Protein AF-A0A2L2X6B3-F1 (afdb_monomer_lite)

Sequence (121 aa):
VGLGVAKAAEVIVAIQKAIADGRKNLITVPIFKTTIPHKILGNSGAGSVILVPASEGTGVIAGGVVRMVLELAGIENILSKSLGSKSPLNAANATLDALKNLRTFKEAADARGITVAKMLG

Foldseek 3Di:
DFWFFADDPDPVVRVVRRVVRRVVGDDQFDDDPQWAPAWFWFFFDFKIKTKGTFDPPQFDADDDLLSVLCVVNRHGGIHMDMDTDPDSVGSNRRSVRRRRPGDDLVRVCVVVVHDSVVSVD

pLDDT: mean 92.84, std 4.67, range [63.66, 97.69]

Structure (mmCIF, N/CA/C/O backbone):
data_AF-A0A2L2X6B3-F1
#
_entry.id   AF-A0A2L2X6B3-F1
#
loop_
_atom_site.group_PDB
_atom_site.id
_atom_site.type_symbol
_atom_site.label_atom_id
_atom_site.label_alt_id
_atom_site.label_comp_id
_atom_site.label_asym_id
_atom_site.label_entity_id
_atom_site.label_seq_id
_atom_site.pdbx_PDB_ins_code
_atom_site.Cartn_x
_atom_site.Cartn_y
_atom_site.Cartn_z
_atom_site.occupancy
_atom_site.B_iso_or_equiv
_atom_site.auth_seq_id
_atom_site.auth_comp_id
_atom_site.auth_asym_id
_atom_site.auth_atom_id
_atom_site.pdbx_PDB_model_num
ATOM 1 N N . VAL A 1 1 ? -5.183 3.068 -5.630 1.00 91.75 1 VAL A N 1
ATOM 2 C CA . VAL A 1 1 ? -3.752 2.883 -6.007 1.00 91.75 1 VAL A CA 1
ATOM 3 C C . VAL A 1 1 ? -3.620 1.678 -6.933 1.00 91.75 1 VAL A C 1
ATOM 5 O O . VAL A 1 1 ? -4.465 0.799 -6.855 1.00 91.75 1 VAL A O 1
ATOM 8 N N . GLY A 1 2 ? -2.630 1.624 -7.824 1.00 92.69 2 GLY A N 1
ATOM 9 C CA . GLY A 1 2 ? -2.403 0.479 -8.718 1.00 92.69 2 GLY A CA 1
ATOM 10 C C . GLY A 1 2 ? -0.917 0.307 -9.023 1.00 92.69 2 GLY A C 1
ATOM 11 O O . GLY A 1 2 ? -0.163 1.277 -8.953 1.00 92.69 2 GLY A O 1
ATOM 12 N N . LEU A 1 3 ? -0.499 -0.919 -9.334 1.00 94.31 3 LEU A N 1
ATOM 13 C CA . LEU A 1 3 ? 0.876 -1.261 -9.710 1.00 94.31 3 LEU A CA 1
ATOM 14 C C . LEU A 1 3 ? 0.866 -1.907 -11.090 1.00 94.31 3 LEU A C 1
ATOM 16 O O . LEU A 1 3 ? 0.010 -2.745 -11.373 1.00 94.31 3 LEU A O 1
ATOM 20 N N . GLY A 1 4 ? 1.827 -1.527 -11.925 1.00 94.69 4 GLY A N 1
ATOM 21 C CA . GLY A 1 4 ? 2.025 -2.135 -13.232 1.00 94.69 4 GLY A CA 1
ATOM 22 C C . GLY A 1 4 ? 3.492 -2.390 -13.516 1.00 94.69 4 GLY A C 1
ATOM 23 O O . GLY A 1 4 ? 4.367 -1.665 -13.037 1.00 94.69 4 GLY A O 1
ATOM 24 N N . VAL A 1 5 ? 3.757 -3.430 -14.301 1.00 95.12 5 VAL A N 1
ATOM 25 C CA . VAL A 1 5 ? 5.107 -3.805 -14.725 1.00 95.12 5 VAL A CA 1
ATOM 26 C C . VAL A 1 5 ? 5.100 -4.025 -16.225 1.00 95.12 5 VAL A C 1
ATOM 28 O O . VAL A 1 5 ? 4.278 -4.761 -16.761 1.00 95.12 5 VAL A O 1
ATOM 31 N N . ALA A 1 6 ? 6.056 -3.416 -16.916 1.00 96.38 6 ALA A N 1
ATOM 32 C CA . ALA A 1 6 ? 6.223 -3.625 -18.341 1.00 96.38 6 ALA A CA 1
ATOM 33 C C . ALA A 1 6 ? 7.695 -3.625 -18.740 1.00 96.38 6 ALA A C 1
ATOM 35 O O . ALA A 1 6 ? 8.567 -3.152 -18.014 1.00 96.38 6 ALA A O 1
ATOM 36 N N . LYS A 1 7 ? 7.948 -4.154 -19.937 1.00 96.19 7 LYS A N 1
ATOM 37 C CA . LYS A 1 7 ? 9.257 -4.173 -20.585 1.00 96.19 7 LYS A CA 1
ATOM 38 C C . LYS A 1 7 ? 9.147 -3.646 -22.014 1.00 96.19 7 LYS A C 1
ATOM 40 O O . LYS A 1 7 ? 8.150 -3.889 -22.701 1.00 96.19 7 LYS A O 1
ATOM 45 N N . ALA A 1 8 ? 10.174 -2.941 -22.464 1.00 96.88 8 ALA A N 1
ATOM 46 C CA . ALA A 1 8 ? 10.364 -2.518 -23.848 1.00 96.88 8 ALA A CA 1
ATOM 47 C C . ALA A 1 8 ? 11.863 -2.315 -24.109 1.00 96.88 8 ALA A C 1
ATOM 49 O O . ALA A 1 8 ? 12.647 -2.298 -23.162 1.00 96.88 8 ALA A O 1
ATOM 50 N N . ALA A 1 9 ? 12.248 -2.172 -25.379 1.00 97.00 9 ALA A N 1
ATOM 51 C CA . ALA A 1 9 ? 13.628 -1.855 -25.746 1.00 97.00 9 ALA A CA 1
ATOM 52 C C . ALA A 1 9 ? 14.030 -0.438 -25.294 1.00 97.00 9 ALA A C 1
ATOM 54 O O . ALA A 1 9 ? 15.146 -0.228 -24.835 1.00 97.00 9 ALA A O 1
ATOM 55 N N . GLU A 1 10 ? 13.097 0.516 -25.363 1.00 97.31 10 GLU A N 1
ATOM 56 C CA . GLU A 1 10 ? 13.297 1.892 -24.909 1.00 97.31 10 GLU A CA 1
ATOM 57 C C . GLU A 1 10 ? 12.670 2.141 -23.534 1.00 97.31 10 GLU A C 1
ATOM 59 O O . GLU A 1 10 ? 11.550 1.704 -23.248 1.00 97.31 10 GLU A O 1
ATOM 64 N N . VAL A 1 11 ? 13.367 2.920 -22.702 1.00 97.38 11 VAL A N 1
ATOM 65 C CA . VAL A 1 11 ? 12.957 3.219 -21.320 1.00 97.38 11 VAL A CA 1
ATOM 66 C C . VAL A 1 11 ? 11.617 3.959 -21.271 1.00 97.38 11 VAL A C 1
ATOM 68 O O . VAL A 1 11 ? 10.735 3.578 -20.503 1.00 97.38 11 VAL A O 1
ATOM 71 N N . ILE A 1 12 ? 11.419 4.975 -22.119 1.00 97.31 12 ILE A N 1
ATOM 72 C CA . ILE A 1 12 ? 10.181 5.774 -22.129 1.00 97.31 12 ILE A CA 1
ATOM 73 C C . ILE A 1 12 ? 8.974 4.912 -22.508 1.00 97.31 12 ILE A C 1
ATOM 75 O O . ILE A 1 12 ? 7.941 4.953 -21.836 1.00 97.31 12 ILE A O 1
ATOM 79 N N . VAL A 1 13 ? 9.123 4.065 -23.530 1.00 97.69 13 VAL A N 1
ATOM 80 C CA . VAL A 1 13 ? 8.070 3.137 -23.961 1.00 97.69 13 VAL A CA 1
ATOM 81 C C . VAL A 1 13 ? 7.760 2.113 -22.863 1.00 97.69 13 VAL A C 1
ATOM 83 O O . VAL A 1 13 ? 6.593 1.783 -22.642 1.00 97.69 13 VAL A O 1
ATOM 86 N N . ALA A 1 14 ? 8.773 1.625 -22.137 1.00 97.56 14 ALA A N 1
ATOM 87 C CA . ALA A 1 14 ? 8.570 0.714 -21.010 1.00 97.56 14 ALA A CA 1
ATOM 88 C C . ALA A 1 14 ? 7.753 1.376 -19.888 1.00 97.56 14 ALA A C 1
ATOM 90 O O . ALA A 1 14 ? 6.805 0.771 -19.389 1.00 97.56 14 ALA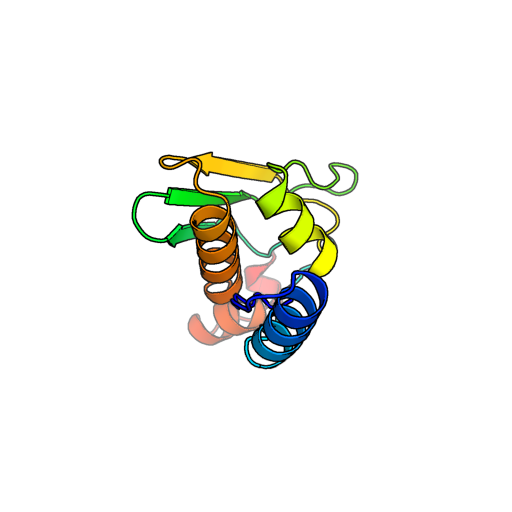 A O 1
ATOM 91 N N . ILE A 1 15 ? 8.058 2.632 -19.546 1.00 96.56 15 ILE A N 1
ATOM 92 C CA . ILE A 1 15 ? 7.325 3.398 -18.528 1.00 96.56 15 ILE A CA 1
ATOM 93 C C . ILE A 1 15 ? 5.870 3.617 -18.955 1.00 96.56 15 ILE A C 1
ATOM 95 O O . ILE A 1 15 ? 4.960 3.355 -18.172 1.00 96.56 15 ILE A O 1
ATOM 99 N N . GLN A 1 16 ? 5.620 4.030 -20.201 1.00 97.12 16 GLN A N 1
ATOM 100 C CA . GLN A 1 16 ? 4.255 4.229 -20.706 1.00 97.12 16 GLN A CA 1
ATOM 101 C C . GLN A 1 16 ? 3.425 2.941 -20.642 1.00 97.12 16 GLN A C 1
ATOM 103 O O . GLN A 1 16 ? 2.276 2.963 -20.194 1.00 97.12 16 GLN A O 1
ATOM 108 N N . LYS A 1 17 ? 4.018 1.801 -21.023 1.00 97.25 17 LYS A N 1
ATOM 109 C CA . LYS A 1 17 ? 3.370 0.488 -20.898 1.00 97.25 17 LYS A CA 1
ATOM 110 C C . LYS A 1 17 ? 3.106 0.120 -19.437 1.00 97.25 17 LYS A C 1
ATOM 112 O O . LYS A 1 17 ? 2.026 -0.380 -19.142 1.00 97.25 17 LYS A O 1
ATOM 117 N N . ALA A 1 18 ? 4.042 0.397 -18.529 1.00 96.94 18 ALA A N 1
ATOM 118 C CA . ALA A 1 18 ? 3.878 0.115 -17.103 1.00 96.94 18 ALA A CA 1
ATOM 119 C C . ALA A 1 18 ? 2.768 0.973 -16.474 1.00 96.94 18 ALA A C 1
ATOM 121 O O . ALA A 1 18 ? 1.980 0.469 -15.679 1.00 96.94 18 ALA A O 1
ATOM 122 N N . ILE A 1 19 ? 2.643 2.243 -16.875 1.00 96.31 19 ILE A N 1
ATOM 123 C CA . ILE A 1 19 ? 1.544 3.121 -16.447 1.00 96.31 19 ILE A CA 1
ATOM 124 C C . ILE A 1 19 ? 0.203 2.584 -16.958 1.00 96.31 19 ILE A C 1
ATOM 126 O O . ILE A 1 19 ? -0.767 2.526 -16.201 1.00 96.31 19 ILE A O 1
ATOM 130 N N . ALA A 1 20 ? 0.135 2.180 -18.229 1.00 96.94 20 ALA A N 1
ATOM 131 C CA . ALA A 1 20 ? -1.078 1.610 -18.809 1.00 96.94 20 ALA A CA 1
ATOM 132 C C . ALA A 1 20 ? -1.491 0.303 -18.113 1.00 96.94 20 ALA A C 1
ATOM 134 O O . ALA A 1 20 ? -2.676 0.096 -17.867 1.00 96.94 20 ALA A O 1
ATOM 135 N N . ASP A 1 21 ? -0.526 -0.549 -17.765 1.00 96.50 21 ASP A N 1
ATOM 136 C CA . ASP A 1 21 ? -0.750 -1.768 -16.984 1.00 96.50 21 ASP A CA 1
ATOM 137 C C . ASP A 1 21 ? -1.233 -1.450 -15.558 1.00 96.50 21 ASP A C 1
ATOM 139 O O . ASP A 1 21 ? -2.253 -1.968 -15.107 1.00 96.50 21 ASP A O 1
ATOM 143 N N . GLY A 1 22 ? -0.592 -0.495 -14.878 1.00 94.88 22 GLY A N 1
ATOM 144 C CA . GLY A 1 22 ? -0.959 -0.103 -13.516 1.00 94.88 22 GLY A CA 1
ATOM 145 C C . GLY A 1 22 ? -2.362 0.490 -13.403 1.00 94.88 22 GLY A C 1
ATOM 146 O O . GLY A 1 22 ? -3.051 0.256 -12.411 1.00 94.88 22 GLY A O 1
ATOM 147 N N . ARG A 1 23 ? -2.828 1.197 -14.440 1.00 94.88 23 ARG A N 1
ATOM 148 C CA . ARG A 1 23 ? -4.208 1.705 -14.521 1.00 94.88 23 ARG A CA 1
ATOM 149 C C . ARG A 1 23 ? -5.253 0.594 -14.623 1.00 94.88 23 ARG A C 1
ATOM 151 O O . ARG A 1 23 ? -6.374 0.797 -14.173 1.00 94.88 23 ARG A O 1
ATOM 158 N N . LYS A 1 24 ? -4.909 -0.564 -15.195 1.00 94.62 24 LYS A N 1
ATOM 159 C CA . LYS A 1 24 ? -5.817 -1.722 -15.268 1.00 94.62 24 LYS A CA 1
ATOM 160 C C . LYS A 1 24 ? -5.935 -2.438 -13.922 1.00 94.62 24 LYS A C 1
ATOM 162 O O . LYS A 1 24 ? -6.986 -2.982 -13.615 1.00 94.62 24 LYS A O 1
ATOM 167 N N . ASN A 1 25 ? -4.881 -2.387 -13.108 1.00 92.31 25 ASN A N 1
ATOM 168 C CA . ASN A 1 25 ? -4.769 -3.100 -11.834 1.00 92.31 25 ASN A CA 1
ATOM 169 C C . ASN A 1 25 ? -5.055 -2.200 -10.618 1.00 92.31 25 ASN A C 1
ATOM 171 O O . ASN A 1 25 ? -4.386 -2.301 -9.585 1.00 92.31 25 ASN A O 1
ATOM 175 N N . LEU A 1 26 ? -6.020 -1.285 -10.737 1.00 93.50 26 LEU A N 1
ATOM 176 C CA . LEU A 1 26 ? -6.385 -0.385 -9.645 1.00 93.50 26 LEU A CA 1
ATOM 177 C C . LEU A 1 26 ? -7.115 -1.127 -8.522 1.00 93.50 26 LEU A C 1
ATOM 179 O O . LEU A 1 26 ? -7.991 -1.955 -8.759 1.00 93.50 26 LEU A O 1
ATOM 183 N N . ILE A 1 27 ? -6.769 -0.771 -7.287 1.00 93.44 27 ILE A N 1
ATOM 184 C CA . ILE A 1 27 ? -7.459 -1.197 -6.075 1.00 93.44 27 ILE A CA 1
ATOM 185 C C . ILE A 1 27 ? -8.016 0.004 -5.317 1.00 93.44 27 ILE A C 1
ATOM 187 O O . ILE A 1 27 ? -7.393 1.077 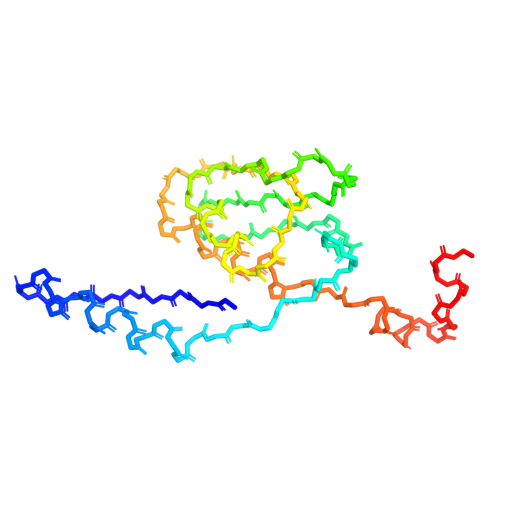-5.255 1.00 93.44 27 ILE A O 1
ATOM 191 N N . THR A 1 28 ? -9.169 -0.223 -4.699 1.00 91.50 28 THR A N 1
ATOM 192 C CA . THR A 1 28 ? -9.763 0.676 -3.712 1.00 91.50 28 THR A CA 1
ATOM 193 C C . THR A 1 28 ? -9.202 0.329 -2.344 1.00 91.50 28 THR A C 1
ATOM 195 O O . THR A 1 28 ? -9.211 -0.833 -1.946 1.00 91.50 28 THR A O 1
ATOM 198 N N . VAL A 1 29 ? -8.694 1.333 -1.634 1.00 92.94 29 VAL A N 1
ATOM 199 C CA . VAL A 1 29 ? -8.105 1.156 -0.307 1.00 92.94 29 VAL A CA 1
ATOM 200 C C . VAL A 1 29 ? -9.081 1.703 0.729 1.00 92.94 29 VAL A C 1
ATOM 202 O O . VAL A 1 29 ? -9.453 2.873 0.627 1.00 92.94 29 VAL A O 1
ATOM 205 N N . PRO A 1 30 ? -9.516 0.899 1.713 1.00 91.50 30 PRO A N 1
ATOM 206 C CA . PRO A 1 30 ? -10.362 1.395 2.786 1.00 91.50 30 PRO A CA 1
ATOM 207 C C . PRO A 1 30 ? -9.523 2.238 3.751 1.00 91.50 30 PRO A C 1
ATOM 209 O O . PRO A 1 30 ? -8.610 1.734 4.406 1.00 91.50 30 PRO A O 1
ATOM 212 N N . ILE A 1 31 ? -9.850 3.524 3.844 1.00 90.81 31 ILE A N 1
ATOM 213 C CA . ILE A 1 31 ? -9.199 4.479 4.744 1.00 90.81 31 ILE A CA 1
ATOM 214 C C . ILE A 1 31 ? -10.181 4.831 5.856 1.00 90.81 31 ILE A C 1
ATOM 216 O O . ILE A 1 31 ? -11.363 5.074 5.608 1.00 90.81 31 ILE A O 1
ATOM 220 N N . PHE A 1 32 ? -9.693 4.851 7.092 1.00 88.69 32 PHE A N 1
ATOM 221 C CA . PHE A 1 32 ? -10.442 5.316 8.248 1.00 88.69 32 PHE A CA 1
ATOM 222 C C . PHE A 1 32 ? -9.725 6.510 8.870 1.00 88.69 32 PHE A C 1
ATOM 224 O O . PHE A 1 32 ? -8.606 6.380 9.369 1.00 88.69 32 PHE A O 1
ATOM 231 N N . LYS A 1 33 ? -10.387 7.673 8.846 1.00 88.38 33 LYS A N 1
ATOM 232 C CA . LYS A 1 33 ? -9.788 8.970 9.189 1.00 88.38 33 LYS A CA 1
ATOM 233 C C . LYS A 1 33 ? -8.552 9.227 8.320 1.00 88.38 33 LYS A C 1
ATOM 235 O O . LYS A 1 33 ? -8.701 9.527 7.144 1.00 88.38 33 LYS A O 1
ATOM 240 N N . THR A 1 34 ? -7.362 9.038 8.880 1.00 91.75 34 THR A N 1
ATOM 241 C CA . THR A 1 34 ? -6.064 9.290 8.241 1.00 91.75 34 THR A CA 1
ATOM 242 C C . THR A 1 34 ? -5.193 8.026 8.128 1.00 91.75 34 THR A C 1
ATOM 244 O O . THR A 1 34 ? -4.037 8.104 7.708 1.00 91.75 34 THR A O 1
ATOM 247 N N . THR A 1 35 ? -5.719 6.850 8.510 1.00 94.38 35 THR A N 1
ATOM 248 C CA . THR A 1 35 ? -4.969 5.581 8.601 1.00 94.38 35 THR A CA 1
ATOM 249 C C . THR A 1 35 ? -5.792 4.359 8.148 1.00 94.38 35 THR A C 1
ATOM 251 O O . THR A 1 35 ? -6.910 4.486 7.647 1.00 94.38 35 THR A O 1
ATOM 254 N N . ILE A 1 36 ? -5.229 3.154 8.288 1.00 93.94 36 ILE A N 1
ATOM 255 C CA . ILE A 1 36 ? -5.890 1.879 7.964 1.00 93.94 36 ILE A CA 1
ATOM 256 C C . ILE A 1 36 ? -6.811 1.400 9.107 1.00 93.94 36 ILE A C 1
ATOM 258 O O . ILE A 1 36 ? -6.549 1.699 10.269 1.00 93.94 36 ILE A O 1
ATOM 262 N N . PRO A 1 37 ? -7.861 0.603 8.832 1.00 92.62 37 PRO A N 1
ATOM 263 C CA . PRO A 1 37 ? -8.792 0.146 9.872 1.00 92.62 37 PRO A CA 1
ATOM 264 C C . PRO A 1 37 ? -8.179 -0.769 10.944 1.00 92.62 37 PRO A C 1
ATOM 266 O O . PRO A 1 37 ? -8.581 -0.726 12.103 1.00 92.62 37 PRO A O 1
ATOM 269 N N . HIS A 1 38 ? -7.237 -1.637 10.569 1.00 92.81 38 HIS A N 1
ATOM 270 C CA . HIS A 1 38 ? -6.598 -2.591 11.478 1.00 92.81 38 HIS A CA 1
ATOM 271 C C . HIS A 1 38 ? -5.219 -3.003 10.966 1.00 92.81 38 HIS A C 1
ATOM 273 O O . HIS A 1 38 ? -4.880 -2.798 9.802 1.00 92.81 38 HIS A O 1
ATOM 279 N N . LYS A 1 39 ? -4.419 -3.609 11.849 1.00 95.62 39 LYS A N 1
ATOM 280 C CA . LYS A 1 39 ? -3.116 -4.175 11.494 1.00 95.62 39 LYS A CA 1
ATOM 281 C C . LYS A 1 39 ? -3.289 -5.358 10.545 1.00 95.62 39 LYS A C 1
ATOM 283 O O . LYS A 1 39 ? 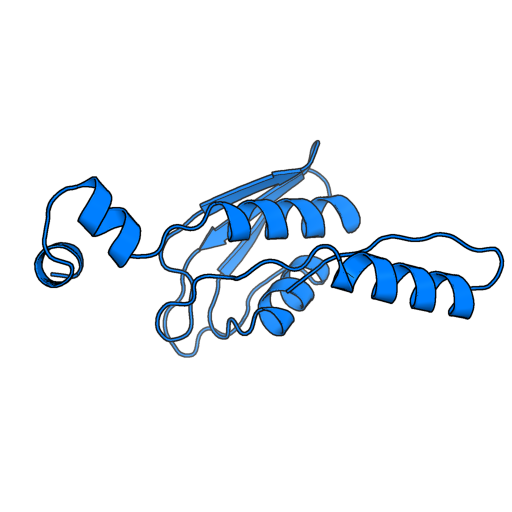-4.059 -6.268 10.841 1.00 95.62 39 LYS A O 1
ATOM 288 N N . ILE A 1 40 ? -2.501 -5.392 9.477 1.00 96.12 40 ILE A N 1
ATOM 289 C CA . ILE A 1 40 ? -2.530 -6.472 8.492 1.00 96.12 40 ILE A CA 1
ATOM 290 C C . ILE A 1 40 ? -1.120 -6.847 8.031 1.00 96.12 40 ILE A C 1
ATOM 292 O O . ILE A 1 40 ? -0.183 -6.051 8.110 1.00 96.12 40 ILE A O 1
ATOM 296 N N . LEU A 1 41 ? -0.969 -8.089 7.583 1.00 95.88 41 LEU A N 1
ATOM 297 C CA . LEU A 1 41 ? 0.259 -8.625 7.013 1.00 95.88 41 LEU A CA 1
ATOM 298 C C . LEU A 1 41 ? -0.056 -9.082 5.591 1.00 95.88 41 LEU A C 1
ATOM 300 O O . LEU A 1 41 ? -0.937 -9.916 5.406 1.00 95.88 41 LEU A O 1
ATOM 304 N N . GLY A 1 42 ? 0.645 -8.520 4.610 1.00 95.94 42 GLY A N 1
ATOM 305 C CA . GLY A 1 42 ? 0.560 -8.937 3.212 1.00 95.94 42 GLY A CA 1
ATOM 306 C C . GLY A 1 42 ? 1.803 -9.699 2.785 1.00 95.94 42 GLY A C 1
ATOM 307 O O . GLY A 1 42 ? 2.904 -9.450 3.289 1.00 95.94 42 GLY A O 1
ATOM 308 N N . ASN A 1 43 ? 1.626 -10.625 1.850 1.00 94.94 43 ASN A N 1
ATOM 309 C CA . ASN A 1 43 ? 2.679 -11.529 1.400 1.00 94.94 43 ASN A CA 1
ATOM 310 C C . ASN A 1 43 ? 2.831 -11.488 -0.121 1.00 94.94 43 ASN A C 1
ATOM 312 O O . ASN A 1 43 ? 1.859 -11.389 -0.862 1.00 94.94 43 ASN A O 1
ATOM 316 N N . SER A 1 44 ? 4.067 -11.605 -0.602 1.00 94.31 44 SER A N 1
ATOM 317 C CA . SER A 1 44 ? 4.360 -11.794 -2.023 1.00 94.31 44 SER A CA 1
ATOM 318 C C . SER A 1 44 ? 5.663 -12.568 -2.194 1.00 94.31 44 SER A C 1
ATOM 320 O O . SER A 1 44 ? 6.760 -12.039 -1.984 1.00 94.31 44 SER A O 1
ATOM 322 N N . GLY A 1 45 ? 5.550 -13.830 -2.612 1.00 90.69 45 GLY A N 1
ATOM 323 C CA . GLY A 1 45 ? 6.694 -14.735 -2.718 1.00 90.69 45 GLY A CA 1
ATOM 324 C C . GLY A 1 45 ? 7.418 -14.871 -1.375 1.00 90.69 45 GLY A C 1
ATOM 325 O O . GLY A 1 45 ? 6.802 -15.188 -0.366 1.00 90.69 45 GLY A O 1
ATOM 326 N N . ALA A 1 46 ? 8.725 -14.592 -1.358 1.00 90.69 46 ALA A N 1
ATOM 327 C CA . ALA A 1 46 ? 9.563 -14.654 -0.154 1.00 90.69 46 ALA A CA 1
ATOM 328 C C . ALA A 1 46 ? 9.621 -13.336 0.658 1.00 90.69 46 ALA A C 1
ATOM 330 O O . ALA A 1 46 ? 10.468 -13.188 1.542 1.00 90.69 46 ALA A O 1
ATOM 331 N N . GLY A 1 47 ? 8.806 -12.334 0.318 1.00 91.50 47 GLY A N 1
ATOM 332 C CA . GLY A 1 47 ? 8.725 -11.058 1.035 1.00 91.50 47 GLY A CA 1
ATOM 333 C C . GLY A 1 47 ? 7.365 -10.870 1.697 1.00 91.50 47 GLY A C 1
ATOM 334 O O . GLY A 1 47 ? 6.342 -11.262 1.136 1.00 91.50 47 GLY A O 1
ATOM 335 N N . SER A 1 48 ? 7.352 -10.238 2.867 1.00 94.56 48 SER A N 1
ATOM 336 C CA . SER A 1 48 ? 6.128 -9.860 3.569 1.00 94.56 48 SER A CA 1
ATOM 337 C C . SER A 1 48 ? 6.205 -8.424 4.078 1.00 94.56 48 SER A C 1
ATOM 339 O O . SER A 1 48 ? 7.280 -7.893 4.361 1.00 94.56 48 SER A O 1
ATOM 341 N N . VAL A 1 49 ? 5.058 -7.757 4.154 1.00 96.50 49 VAL A N 1
ATOM 342 C CA . VAL A 1 49 ? 4.945 -6.376 4.631 1.00 96.50 49 VAL A CA 1
ATOM 343 C C . VAL A 1 49 ? 3.872 -6.328 5.701 1.00 96.50 49 VAL A C 1
ATOM 345 O O . VAL A 1 49 ? 2.730 -6.719 5.477 1.00 96.50 49 VAL A O 1
ATOM 348 N N . ILE A 1 50 ? 4.250 -5.835 6.876 1.00 96.31 50 ILE A N 1
ATOM 349 C CA . ILE A 1 50 ? 3.313 -5.544 7.955 1.00 96.31 50 ILE A CA 1
ATOM 350 C C . ILE A 1 50 ? 2.925 -4.077 7.858 1.00 96.31 50 ILE A C 1
ATOM 352 O O . ILE A 1 50 ? 3.800 -3.210 7.800 1.00 96.31 50 ILE A O 1
ATOM 356 N N . LEU A 1 51 ? 1.622 -3.820 7.894 1.00 96.56 51 LEU A N 1
ATOM 357 C CA . LEU A 1 51 ? 1.020 -2.499 7.985 1.00 96.56 51 LEU A CA 1
ATOM 358 C C . LEU A 1 51 ? 0.314 -2.373 9.335 1.00 96.56 51 LEU A C 1
ATOM 360 O O . LEU A 1 51 ? -0.480 -3.237 9.711 1.00 96.56 51 LEU A O 1
ATOM 364 N N . VAL A 1 52 ? 0.614 -1.311 10.076 1.00 96.44 52 VAL A N 1
ATOM 365 C CA . VAL A 1 52 ? 0.046 -1.039 11.399 1.00 96.44 52 VAL A CA 1
ATOM 366 C C . VAL A 1 52 ? -0.582 0.357 11.384 1.00 96.44 52 VAL A C 1
ATOM 368 O O . VAL A 1 52 ? 0.092 1.305 10.965 1.00 96.44 52 VAL A O 1
ATOM 371 N N . PRO A 1 53 ? -1.844 0.504 11.831 1.00 95.19 53 PRO A N 1
ATOM 372 C CA . PRO A 1 53 ? -2.468 1.814 11.947 1.00 95.19 53 PRO A CA 1
ATOM 373 C C . PRO A 1 53 ? -1.703 2.692 12.934 1.00 95.19 53 PRO A C 1
ATOM 375 O O . PRO A 1 53 ? -1.149 2.198 13.918 1.00 95.19 53 PRO A O 1
ATOM 378 N N . ALA A 1 54 ? -1.678 3.991 12.664 1.00 95.25 54 ALA A N 1
ATOM 379 C CA . ALA A 1 54 ? -0.946 4.962 13.462 1.00 95.25 54 ALA A CA 1
ATOM 380 C C . ALA A 1 54 ? -1.834 6.149 13.837 1.00 95.25 54 ALA A C 1
ATOM 382 O O . ALA A 1 54 ? -2.798 6.461 13.138 1.00 95.25 54 ALA A O 1
ATOM 383 N N . SER A 1 55 ? -1.487 6.809 14.940 1.00 92.75 55 SER A N 1
ATOM 384 C CA . SER A 1 55 ? -2.157 8.031 15.385 1.00 92.75 55 SER A CA 1
ATOM 385 C C . SER A 1 55 ? -1.857 9.204 14.451 1.00 92.75 55 SER A C 1
ATOM 387 O O . SER A 1 55 ? -0.836 9.223 13.756 1.00 92.75 55 SER A O 1
ATOM 389 N N . GLU A 1 56 ? -2.73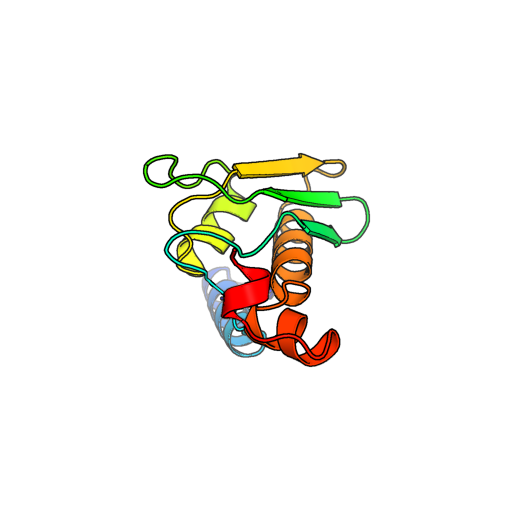6 10.204 14.470 1.00 93.12 56 GLU A N 1
ATOM 390 C CA . GLU A 1 56 ? -2.546 11.454 13.732 1.00 93.12 56 GLU A CA 1
ATOM 391 C C . GLU A 1 56 ? -1.210 12.120 14.098 1.00 93.12 56 GLU A C 1
ATOM 393 O O . GLU A 1 56 ? -0.809 12.139 15.262 1.00 93.12 56 GLU A O 1
ATOM 398 N N . GLY A 1 57 ? -0.499 12.626 13.087 1.00 92.38 57 GLY A N 1
ATOM 399 C CA . GLY A 1 57 ? 0.813 13.262 13.244 1.00 92.38 57 GLY A CA 1
ATOM 400 C C . GLY A 1 57 ? 2.011 1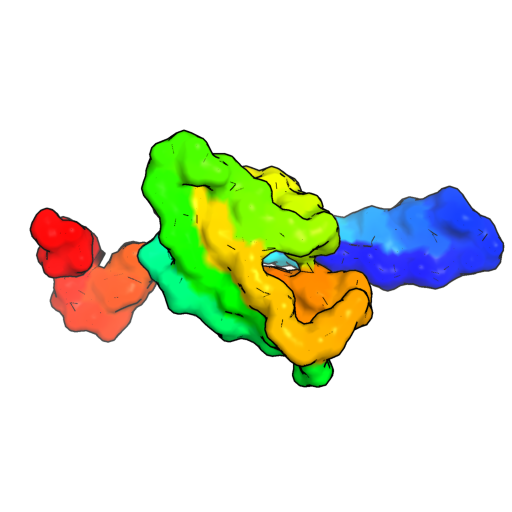2.308 13.163 1.00 92.38 57 GLY A C 1
ATOM 401 O O . GLY A 1 57 ? 3.148 12.769 13.195 1.00 92.38 57 GLY A O 1
ATOM 402 N N . THR A 1 58 ? 1.792 10.996 13.014 1.00 93.00 58 THR A N 1
ATOM 403 C CA . THR A 1 58 ? 2.887 10.018 12.834 1.00 93.00 58 THR A CA 1
ATOM 404 C C . THR A 1 58 ? 3.532 10.119 11.447 1.00 93.00 58 THR A C 1
ATOM 406 O O . THR A 1 58 ? 4.725 9.855 11.290 1.00 93.00 58 THR A O 1
ATOM 409 N N . GLY A 1 59 ? 2.750 10.488 10.430 1.00 93.81 59 GLY A N 1
ATOM 410 C CA . GLY A 1 59 ? 3.174 10.443 9.036 1.00 93.81 59 GLY A CA 1
ATOM 411 C C . GLY A 1 59 ? 3.328 9.012 8.500 1.00 93.81 59 GLY A C 1
ATOM 412 O O . GLY A 1 59 ? 2.995 8.019 9.158 1.00 93.81 59 GLY A O 1
ATOM 413 N N . VAL A 1 60 ? 3.857 8.900 7.280 1.00 96.38 60 VAL A N 1
ATOM 414 C CA . VAL A 1 60 ? 4.110 7.612 6.619 1.00 96.38 60 VAL A CA 1
ATOM 415 C C . VAL A 1 60 ? 5.521 7.126 6.948 1.00 96.38 60 VAL A C 1
ATOM 417 O O . VAL A 1 60 ? 6.503 7.571 6.346 1.00 96.38 60 VAL A O 1
ATOM 420 N N . ILE A 1 61 ? 5.632 6.182 7.886 1.00 95.75 61 ILE A N 1
ATOM 421 C CA . ILE A 1 61 ? 6.898 5.535 8.253 1.00 95.75 61 ILE A CA 1
ATOM 422 C C . ILE A 1 61 ? 6.975 4.178 7.552 1.00 95.75 61 ILE A C 1
ATOM 424 O O . ILE A 1 61 ? 6.460 3.158 8.019 1.00 95.75 61 ILE A O 1
ATOM 428 N N . ALA A 1 62 ? 7.617 4.173 6.385 1.00 94.81 62 ALA A N 1
ATOM 429 C CA . ALA A 1 62 ? 7.707 3.004 5.524 1.00 94.81 62 ALA A CA 1
ATOM 430 C C . ALA A 1 62 ? 9.010 2.944 4.720 1.00 94.81 62 ALA A C 1
ATOM 432 O O . ALA A 1 62 ? 9.672 3.956 4.490 1.00 94.81 62 ALA A O 1
ATOM 433 N N . GLY A 1 63 ? 9.371 1.738 4.267 1.00 90.88 63 GLY A N 1
ATOM 434 C CA . GLY A 1 63 ? 10.463 1.555 3.304 1.00 90.88 63 GLY A CA 1
ATOM 435 C C . GLY A 1 63 ? 10.109 2.163 1.942 1.00 90.88 63 GLY A C 1
ATOM 436 O O . GLY A 1 63 ? 8.936 2.215 1.596 1.00 90.88 63 GLY A O 1
ATOM 437 N N . GLY A 1 64 ? 11.100 2.592 1.152 1.00 93.25 64 GLY A N 1
ATOM 438 C CA . GLY A 1 64 ? 10.889 3.464 -0.019 1.00 93.25 64 GLY A CA 1
ATOM 439 C C . GLY A 1 64 ? 9.775 3.038 -0.987 1.00 93.25 64 GLY A C 1
ATOM 440 O O . GLY A 1 64 ? 8.906 3.839 -1.311 1.00 93.25 64 GLY A O 1
ATOM 441 N N . VAL A 1 65 ? 9.743 1.768 -1.402 1.00 93.62 65 VAL A N 1
ATOM 442 C CA . VAL A 1 65 ? 8.697 1.266 -2.316 1.00 93.62 65 VAL A CA 1
ATOM 443 C C . VAL A 1 65 ? 7.320 1.247 -1.658 1.00 93.62 65 VAL A C 1
ATOM 445 O O . VAL A 1 65 ? 6.342 1.696 -2.246 1.00 93.62 65 VAL A O 1
ATOM 448 N N . VAL A 1 66 ? 7.254 0.748 -0.424 1.00 95.06 66 VAL A N 1
ATOM 449 C CA . VAL A 1 66 ? 6.016 0.659 0.358 1.00 95.06 66 VAL A CA 1
ATOM 450 C C . VAL A 1 66 ? 5.461 2.061 0.620 1.00 95.06 66 VAL A C 1
ATOM 452 O O . VAL A 1 66 ? 4.269 2.292 0.457 1.00 95.06 66 VAL A O 1
ATOM 455 N N . ARG A 1 67 ? 6.340 3.019 0.937 1.00 96.12 67 ARG A N 1
ATOM 456 C CA . ARG A 1 67 ? 6.009 4.429 1.150 1.00 96.12 67 ARG A CA 1
ATOM 457 C C . ARG A 1 67 ? 5.308 5.037 -0.059 1.00 96.12 67 ARG A C 1
ATOM 459 O O . ARG A 1 67 ? 4.215 5.561 0.101 1.00 96.12 67 ARG A O 1
ATOM 466 N N . MET A 1 68 ? 5.885 4.891 -1.254 1.00 94.75 68 MET A N 1
ATOM 467 C CA . MET A 1 68 ? 5.284 5.420 -2.485 1.00 94.75 68 MET A CA 1
ATOM 468 C C . MET A 1 68 ? 3.876 4.862 -2.723 1.00 94.75 68 MET A C 1
ATOM 470 O O . MET A 1 68 ? 2.975 5.598 -3.113 1.00 94.75 68 MET A O 1
ATOM 474 N N . VAL A 1 69 ? 3.664 3.567 -2.466 1.00 95.00 69 VAL A N 1
ATOM 475 C CA . VAL A 1 69 ? 2.340 2.942 -2.617 1.00 95.00 69 VAL A CA 1
ATOM 476 C C . VAL A 1 69 ? 1.339 3.507 -1.605 1.00 95.00 69 VAL A C 1
ATOM 478 O O . VAL A 1 69 ? 0.201 3.781 -1.976 1.00 95.00 69 VAL A O 1
ATOM 481 N N . LEU A 1 70 ? 1.747 3.691 -0.348 1.00 95.38 70 LEU A N 1
ATOM 482 C CA . LEU A 1 70 ? 0.881 4.197 0.722 1.00 95.38 70 LEU A CA 1
ATOM 483 C C . LEU A 1 70 ? 0.524 5.679 0.534 1.00 95.38 70 LEU A C 1
ATOM 485 O O . LEU A 1 70 ? -0.637 6.048 0.700 1.00 95.38 70 LEU A O 1
ATOM 489 N N . GLU A 1 71 ? 1.481 6.503 0.107 1.00 94.19 71 GLU A N 1
ATOM 490 C CA . GLU A 1 71 ? 1.254 7.920 -0.201 1.00 94.19 71 GLU A CA 1
ATOM 491 C C . GLU A 1 71 ? 0.306 8.078 -1.399 1.00 94.19 71 GLU A C 1
ATOM 493 O O . GLU A 1 71 ? -0.680 8.807 -1.319 1.00 94.19 71 GLU A O 1
ATOM 498 N N . LEU A 1 72 ? 0.513 7.314 -2.481 1.00 93.25 72 LEU A N 1
ATOM 499 C CA . LEU A 1 72 ? -0.401 7.298 -3.634 1.00 93.25 72 LEU A CA 1
ATOM 500 C C . LEU A 1 72 ? -1.772 6.684 -3.318 1.00 93.25 72 LEU A C 1
ATOM 502 O O . LEU A 1 72 ? -2.727 6.883 -4.070 1.00 93.25 72 LEU A O 1
ATOM 506 N N . ALA A 1 73 ? -1.880 5.901 -2.245 1.00 93.44 73 ALA A N 1
ATOM 507 C CA . ALA A 1 73 ? -3.161 5.418 -1.748 1.00 93.44 73 ALA A CA 1
ATOM 508 C C . ALA A 1 73 ? -3.935 6.492 -0.970 1.00 93.44 73 ALA A C 1
ATOM 510 O O . ALA A 1 73 ? -5.132 6.308 -0.776 1.00 93.44 73 ALA A O 1
ATOM 511 N N . GLY A 1 74 ? -3.291 7.592 -0.565 1.00 92.75 74 GLY A N 1
ATOM 512 C CA . GLY A 1 74 ? -3.893 8.645 0.253 1.00 92.75 74 GLY A CA 1
ATOM 513 C C . GLY A 1 74 ? -3.844 8.364 1.756 1.00 92.75 74 GLY A C 1
ATOM 514 O O . GLY A 1 74 ? -4.646 8.916 2.501 1.00 92.75 74 GLY A O 1
ATOM 515 N N . ILE A 1 75 ? -2.945 7.485 2.214 1.00 94.44 75 ILE A N 1
ATOM 516 C CA . ILE A 1 75 ? -2.748 7.223 3.644 1.00 94.44 75 ILE A CA 1
ATOM 517 C C . ILE A 1 75 ? -1.729 8.220 4.190 1.00 94.44 75 ILE A C 1
ATOM 519 O O . ILE A 1 75 ? -0.601 8.283 3.705 1.00 94.44 75 ILE A O 1
ATOM 523 N N . GLU A 1 76 ? -2.107 8.952 5.233 1.00 94.50 76 GLU A N 1
ATOM 524 C CA . GLU A 1 76 ? -1.248 9.972 5.840 1.00 94.50 76 GLU A CA 1
ATOM 525 C C . GLU A 1 76 ? -0.448 9.429 7.024 1.00 94.50 76 GLU A C 1
ATOM 527 O O . GLU A 1 76 ? 0.726 9.755 7.179 1.00 94.50 76 GLU A O 1
ATOM 532 N N . ASN A 1 77 ? -1.064 8.585 7.858 1.00 95.44 77 ASN A N 1
ATOM 533 C CA . ASN A 1 77 ? -0.460 8.084 9.090 1.00 95.44 77 ASN A CA 1
ATOM 534 C C . ASN A 1 77 ? -0.407 6.561 9.073 1.00 95.44 77 ASN A C 1
ATOM 536 O O . ASN A 1 77 ? -1.444 5.898 9.095 1.00 95.44 77 ASN A O 1
ATOM 540 N N . ILE A 1 78 ? 0.793 5.982 9.049 1.00 96.25 78 ILE A N 1
ATOM 541 C CA . ILE A 1 78 ? 0.962 4.526 9.056 1.00 96.25 78 ILE A CA 1
ATOM 542 C C . ILE A 1 78 ? 2.382 4.123 9.442 1.00 96.25 78 ILE A C 1
ATOM 544 O O . ILE A 1 78 ? 3.364 4.750 9.042 1.00 96.25 78 ILE A O 1
ATOM 548 N N . LEU A 1 79 ? 2.489 3.019 10.178 1.00 96.50 79 LEU A N 1
ATOM 549 C CA . LEU A 1 79 ? 3.754 2.346 10.442 1.00 96.50 79 LEU A CA 1
ATOM 550 C C . LEU A 1 79 ? 3.829 1.088 9.582 1.00 96.50 79 LEU A C 1
ATOM 552 O O . LEU A 1 79 ? 2.887 0.295 9.538 1.00 96.50 79 LEU A O 1
ATOM 556 N N . SER A 1 80 ? 4.964 0.861 8.929 1.00 96.12 80 SER A N 1
ATOM 557 C CA . SER A 1 80 ? 5.185 -0.383 8.201 1.00 96.12 80 SER A CA 1
ATOM 558 C C . SER A 1 80 ? 6.566 -0.970 8.429 1.00 96.12 80 SER A C 1
ATOM 560 O O . SER A 1 80 ? 7.545 -0.275 8.716 1.00 96.12 80 SER A O 1
ATOM 562 N N . LYS A 1 81 ? 6.652 -2.287 8.252 1.00 94.62 81 LYS A N 1
ATOM 563 C CA . LYS A 1 81 ? 7.919 -3.008 8.227 1.00 94.62 81 LYS A CA 1
ATOM 564 C C . LYS A 1 81 ? 7.889 -4.063 7.132 1.00 94.62 81 LYS A C 1
ATOM 566 O O . LYS A 1 81 ? 7.010 -4.920 7.118 1.00 94.62 81 LYS A O 1
ATOM 571 N N . SER A 1 82 ? 8.883 -4.013 6.249 1.00 92.69 82 SER A N 1
ATOM 572 C CA . SER A 1 82 ? 9.164 -5.099 5.309 1.00 92.69 82 SER A CA 1
ATOM 573 C C . SER A 1 82 ? 9.992 -6.172 6.012 1.00 92.69 82 SER A C 1
ATOM 575 O O . SER A 1 82 ? 10.994 -5.859 6.662 1.00 92.69 82 SER A O 1
ATOM 577 N N . LEU A 1 83 ? 9.575 -7.422 5.869 1.00 91.88 83 LEU A N 1
ATOM 578 C CA . LEU A 1 83 ? 10.212 -8.617 6.403 1.00 91.88 83 LEU A CA 1
ATOM 579 C C . LEU A 1 83 ? 10.551 -9.570 5.244 1.00 91.88 83 LEU A C 1
ATOM 581 O O . LEU A 1 83 ? 9.887 -9.582 4.207 1.00 91.88 83 LEU A O 1
ATOM 585 N N . GLY A 1 84 ? 11.608 -10.366 5.408 1.00 89.94 84 GLY A N 1
ATOM 586 C CA . GLY A 1 84 ? 12.060 -11.300 4.374 1.00 89.94 84 GLY A CA 1
ATOM 587 C C . GLY A 1 84 ? 12.800 -10.615 3.218 1.00 89.94 84 GLY A C 1
ATOM 588 O O . GLY A 1 84 ? 13.776 -9.894 3.432 1.00 89.94 84 GLY A O 1
ATOM 589 N N . SER A 1 85 ? 12.373 -10.890 1.981 1.00 89.38 85 SER A N 1
ATOM 590 C CA . SER A 1 85 ? 13.038 -10.425 0.755 1.00 89.38 85 SER A CA 1
ATOM 591 C C . SER A 1 85 ? 13.072 -8.896 0.606 1.00 89.38 85 SER A C 1
ATOM 593 O O . SER A 1 85 ? 12.092 -8.205 0.873 1.00 89.38 85 SER A O 1
ATOM 595 N N . LYS A 1 86 ? 14.191 -8.374 0.082 1.00 87.69 86 LYS A N 1
ATOM 596 C CA . LYS A 1 86 ? 14.395 -6.947 -0.241 1.00 87.69 86 LYS A CA 1
ATOM 597 C C . LYS A 1 86 ? 14.000 -6.578 -1.681 1.00 87.69 86 LYS A C 1
ATOM 599 O O . LYS A 1 86 ? 14.332 -5.489 -2.140 1.00 87.69 86 LYS A O 1
ATOM 604 N N . SER A 1 87 ? 13.343 -7.480 -2.416 1.00 93.44 87 SER A N 1
ATOM 605 C CA . SER A 1 87 ? 12.922 -7.226 -3.800 1.00 93.44 87 SER A CA 1
ATOM 606 C C . SER A 1 87 ? 11.876 -6.098 -3.863 1.00 93.44 87 SER A C 1
ATOM 608 O O . SER A 1 87 ? 10.811 -6.240 -3.254 1.00 93.44 87 SER A O 1
ATOM 610 N N . PRO A 1 88 ? 12.121 -5.012 -4.627 1.00 92.25 88 PRO A N 1
ATOM 611 C CA . PRO A 1 88 ? 11.181 -3.899 -4.779 1.00 92.25 88 PRO A CA 1
ATOM 612 C C . PRO A 1 88 ? 9.803 -4.341 -5.274 1.00 92.25 88 PRO A C 1
ATOM 614 O O . PRO A 1 88 ? 8.780 -3.947 -4.719 1.00 92.25 88 PRO A O 1
ATOM 617 N N . LEU A 1 89 ? 9.775 -5.208 -6.289 1.00 93.00 89 LEU A N 1
ATOM 618 C CA . LEU A 1 89 ? 8.529 -5.674 -6.890 1.00 93.00 89 LEU A CA 1
ATOM 619 C C . LEU A 1 89 ? 7.711 -6.516 -5.904 1.00 93.00 89 LEU A C 1
ATOM 621 O O . LEU A 1 89 ? 6.498 -6.345 -5.802 1.00 93.00 89 LEU A O 1
ATOM 625 N N . ASN A 1 90 ? 8.371 -7.385 -5.135 1.00 94.00 90 ASN A N 1
ATOM 626 C CA . ASN A 1 90 ? 7.682 -8.188 -4.125 1.00 94.00 90 ASN A CA 1
ATOM 627 C C . ASN A 1 90 ? 7.178 -7.322 -2.972 1.00 94.00 90 ASN A C 1
ATOM 629 O O . ASN A 1 90 ? 6.070 -7.546 -2.501 1.00 94.00 90 ASN A O 1
ATOM 633 N N . ALA A 1 91 ? 7.934 -6.307 -2.548 1.00 94.62 91 ALA A N 1
ATOM 634 C CA . ALA A 1 91 ? 7.476 -5.379 -1.518 1.00 94.62 91 ALA A CA 1
ATOM 635 C C . ALA A 1 91 ? 6.229 -4.595 -1.968 1.00 94.62 91 ALA A C 1
ATOM 637 O O . ALA A 1 91 ? 5.275 -4.472 -1.199 1.00 94.62 91 ALA A O 1
ATOM 638 N N . ALA A 1 92 ? 6.192 -4.118 -3.219 1.00 94.25 92 ALA A N 1
ATOM 639 C CA . ALA A 1 92 ? 5.014 -3.449 -3.777 1.00 94.25 92 ALA A CA 1
ATOM 640 C C . ALA A 1 92 ? 3.799 -4.389 -3.855 1.00 94.25 92 ALA A C 1
ATOM 642 O O . ALA A 1 92 ? 2.713 -4.027 -3.405 1.00 94.25 92 ALA A O 1
ATOM 643 N N . ASN A 1 93 ? 3.988 -5.610 -4.363 1.00 94.81 93 ASN A N 1
ATOM 644 C CA . ASN A 1 93 ? 2.920 -6.607 -4.453 1.00 94.81 93 ASN A CA 1
ATOM 645 C C . ASN A 1 93 ? 2.403 -7.040 -3.075 1.00 94.81 93 ASN A C 1
ATOM 647 O O . ASN A 1 93 ? 1.194 -7.084 -2.878 1.00 94.81 93 ASN A O 1
ATOM 651 N N . ALA A 1 94 ? 3.289 -7.277 -2.104 1.00 96.00 94 ALA A N 1
ATOM 652 C CA . ALA A 1 94 ? 2.907 -7.597 -0.727 1.00 96.00 94 ALA A CA 1
ATOM 653 C C . ALA A 1 94 ? 2.132 -6.444 -0.072 1.00 96.00 94 ALA A C 1
ATOM 655 O O . ALA A 1 94 ? 1.197 -6.676 0.687 1.00 96.00 94 ALA A O 1
ATOM 656 N N . THR A 1 95 ? 2.481 -5.195 -0.392 1.00 95.56 95 THR A N 1
ATOM 657 C CA . THR A 1 95 ? 1.731 -4.022 0.082 1.00 95.56 95 THR A CA 1
ATOM 658 C C . THR A 1 95 ? 0.336 -3.976 -0.539 1.00 95.56 95 THR A C 1
ATOM 660 O O . THR A 1 95 ? -0.636 -3.748 0.171 1.00 95.56 95 THR A O 1
ATOM 663 N N . LEU A 1 96 ? 0.199 -4.233 -1.844 1.00 94.81 96 LEU A N 1
ATOM 664 C CA . LEU A 1 96 ? -1.118 -4.307 -2.482 1.00 94.81 96 LEU A CA 1
ATOM 665 C C . LEU A 1 96 ? -1.965 -5.461 -1.942 1.00 94.81 96 LEU A C 1
ATOM 667 O O . LEU A 1 96 ? -3.162 -5.281 -1.753 1.00 94.81 96 LEU A O 1
ATOM 671 N N . ASP A 1 97 ? -1.361 -6.618 -1.683 1.00 95.50 97 ASP A N 1
ATOM 672 C CA . ASP A 1 97 ? -2.023 -7.754 -1.039 1.00 95.50 97 ASP A CA 1
ATOM 673 C C . ASP A 1 97 ? -2.535 -7.379 0.360 1.00 95.50 97 ASP A C 1
ATOM 675 O O . ASP A 1 97 ? -3.709 -7.580 0.669 1.00 95.50 97 ASP A O 1
ATOM 679 N N . ALA A 1 98 ? -1.701 -6.718 1.170 1.00 95.38 98 ALA A N 1
ATOM 680 C CA . ALA A 1 98 ? -2.106 -6.197 2.472 1.00 95.38 98 ALA A CA 1
ATOM 681 C C . ALA A 1 98 ? -3.314 -5.253 2.357 1.00 95.38 98 ALA A C 1
ATOM 683 O O . ALA A 1 98 ? -4.285 -5.398 3.092 1.00 95.38 98 ALA A O 1
ATOM 684 N N . LEU A 1 99 ? -3.280 -4.305 1.415 1.00 94.56 99 LEU A N 1
ATOM 685 C CA . LEU A 1 99 ? -4.346 -3.317 1.238 1.00 94.56 99 LEU A CA 1
ATOM 686 C C . LEU A 1 99 ? -5.647 -3.928 0.697 1.00 94.56 99 LEU A C 1
ATOM 688 O O . LEU A 1 99 ? -6.722 -3.500 1.107 1.00 94.56 99 LEU A O 1
ATOM 692 N N . LYS A 1 100 ? -5.569 -4.932 -0.187 1.00 93.50 100 LYS A N 1
ATOM 693 C CA . LYS A 1 100 ? -6.741 -5.656 -0.718 1.00 93.50 100 LYS A CA 1
ATOM 694 C C . LYS A 1 100 ? -7.474 -6.454 0.356 1.00 93.50 100 LYS A C 1
ATOM 696 O O . LYS A 1 100 ? -8.690 -6.581 0.293 1.00 93.50 100 LYS A O 1
ATOM 701 N N . ASN A 1 101 ? -6.735 -7.004 1.316 1.00 93.25 101 ASN A N 1
ATOM 702 C CA . ASN A 1 101 ? -7.294 -7.830 2.384 1.00 93.25 101 ASN A CA 1
ATOM 703 C C . ASN A 1 101 ? -7.836 -7.007 3.566 1.00 93.25 101 ASN A C 1
ATOM 705 O O . ASN A 1 101 ? -8.380 -7.579 4.515 1.00 93.25 101 ASN A O 1
ATOM 709 N N . LEU A 1 102 ? -7.710 -5.675 3.529 1.00 93.44 102 LEU A N 1
ATOM 710 C CA . LEU A 1 102 ? -8.330 -4.811 4.524 1.00 93.44 102 LEU A CA 1
ATOM 711 C C . LEU A 1 102 ? -9.854 -4.877 4.412 1.00 93.44 102 LEU A C 1
ATOM 713 O O . LEU A 1 102 ? -10.435 -4.836 3.334 1.00 93.44 102 LEU A O 1
ATOM 717 N N . ARG A 1 103 ? -10.492 -4.909 5.576 1.00 90.69 103 ARG A N 1
ATOM 718 C CA . ARG A 1 103 ? -11.945 -4.840 5.736 1.00 90.69 103 ARG A CA 1
ATOM 719 C C . ARG A 1 103 ? -12.327 -3.518 6.365 1.00 90.69 103 ARG A C 1
ATOM 721 O O . ARG A 1 103 ? -11.678 -3.067 7.316 1.00 90.69 103 ARG A O 1
ATOM 728 N N . THR A 1 104 ? -13.398 -2.925 5.865 1.00 91.25 104 THR A N 1
ATOM 729 C CA . THR A 1 104 ? -14.004 -1.748 6.485 1.00 91.25 104 THR A CA 1
ATOM 730 C C . THR A 1 104 ? -14.701 -2.127 7.792 1.00 91.25 104 THR A C 1
ATOM 732 O O . THR A 1 104 ? -15.133 -3.265 7.988 1.00 91.25 104 THR A O 1
ATOM 735 N N . PHE A 1 105 ? -14.859 -1.157 8.698 1.00 87.94 105 PHE A N 1
ATOM 736 C CA . PHE A 1 105 ? -15.642 -1.362 9.922 1.00 87.94 105 PHE A CA 1
ATOM 737 C C . PHE A 1 105 ? -17.092 -1.752 9.620 1.00 87.94 105 PHE A C 1
ATOM 739 O O . PHE A 1 105 ? -17.660 -2.562 10.340 1.00 87.94 105 PHE A O 1
ATOM 746 N N . LYS A 1 106 ? -17.668 -1.231 8.530 1.00 87.62 106 LYS A N 1
ATOM 747 C CA . LYS A 1 106 ? -19.020 -1.587 8.093 1.00 87.62 106 LYS A CA 1
ATOM 748 C C . LYS A 1 106 ? -19.117 -3.067 7.719 1.00 87.62 106 LYS A C 1
ATOM 750 O O . LYS A 1 106 ? -19.912 -3.781 8.313 1.00 87.62 106 LYS A O 1
ATOM 755 N N . GLU A 1 107 ? -18.250 -3.544 6.827 1.00 88.50 107 GLU A N 1
ATOM 756 C CA . GLU A 1 107 ? -18.229 -4.958 6.418 1.00 88.50 107 GLU A CA 1
ATOM 757 C C . GLU A 1 107 ? -17.986 -5.897 7.604 1.00 88.50 107 GLU A C 1
ATOM 759 O O . GLU A 1 107 ? -18.588 -6.965 7.701 1.00 88.50 107 GLU A O 1
ATOM 764 N N . ALA A 1 108 ? -17.108 -5.505 8.528 1.00 88.44 108 ALA A N 1
ATOM 765 C CA . ALA A 1 108 ? -16.833 -6.288 9.724 1.00 88.44 108 ALA A CA 1
ATOM 766 C C . ALA A 1 108 ? -18.004 -6.291 10.726 1.00 88.44 108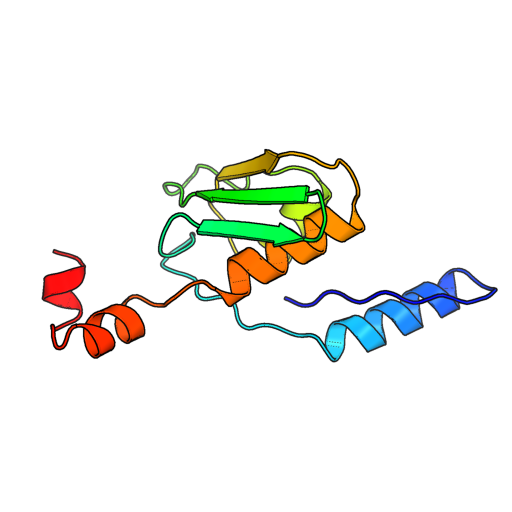 ALA A C 1
ATOM 768 O O . ALA A 1 108 ? -18.206 -7.299 11.405 1.00 88.44 108 ALA A O 1
ATOM 769 N N . ALA A 1 109 ? -18.764 -5.199 10.824 1.00 88.44 109 ALA A N 1
ATOM 770 C CA . ALA A 1 109 ? -19.958 -5.095 11.660 1.00 88.44 109 ALA A CA 1
ATOM 771 C C . ALA A 1 109 ? -21.118 -5.920 11.077 1.00 88.44 109 ALA A C 1
ATOM 773 O O . ALA A 1 109 ? -21.719 -6.720 11.798 1.00 88.44 109 ALA A O 1
ATOM 774 N N . ASP A 1 110 ? -21.339 -5.817 9.764 1.00 89.56 110 ASP A N 1
ATOM 775 C CA . ASP A 1 110 ? -22.344 -6.583 9.021 1.00 89.56 110 ASP A CA 1
ATOM 776 C C . ASP A 1 110 ? -22.071 -8.091 9.132 1.00 89.56 110 ASP A C 1
ATOM 778 O O . ASP A 1 110 ? -22.965 -8.865 9.471 1.00 89.56 110 ASP A O 1
ATOM 782 N N . ALA A 1 111 ? -20.810 -8.513 8.974 1.00 89.44 111 ALA A N 1
ATOM 783 C CA . ALA A 1 111 ? -20.405 -9.911 9.135 1.00 89.44 111 ALA A CA 1
ATOM 784 C C . ALA A 1 111 ? -20.626 -10.461 10.557 1.00 89.44 111 ALA A C 1
ATOM 786 O O . ALA A 1 111 ? -20.698 -11.675 10.745 1.00 89.44 111 ALA A O 1
ATOM 787 N N . ARG A 1 112 ? -20.701 -9.586 11.565 1.00 87.19 112 ARG A N 1
ATOM 788 C CA . ARG A 1 112 ? -20.932 -9.951 12.969 1.00 87.19 112 ARG A CA 1
ATOM 789 C C . ARG A 1 112 ? -22.387 -9.758 13.406 1.00 87.19 112 ARG A C 1
ATOM 791 O O . ARG A 1 112 ? -22.720 -10.169 14.512 1.00 87.19 112 ARG A O 1
ATOM 798 N N . GLY A 1 113 ? -23.238 -9.141 12.581 1.00 87.50 113 GLY A N 1
ATOM 799 C CA . GLY A 1 113 ? -24.620 -8.802 12.935 1.00 87.50 113 GLY A CA 1
ATOM 800 C C . GLY A 1 113 ? -24.732 -7.743 14.040 1.00 87.50 113 GLY A C 1
ATOM 801 O O . GLY A 1 113 ? -25.685 -7.757 14.817 1.00 87.50 113 GLY A O 1
ATOM 802 N N . ILE A 1 114 ? -23.741 -6.855 14.160 1.00 89.62 114 ILE A N 1
ATOM 803 C CA . ILE A 1 114 ? -23.673 -5.820 15.203 1.00 89.62 114 ILE A CA 1
ATOM 804 C C . ILE A 1 114 ? -23.706 -4.437 14.539 1.00 89.62 114 ILE A C 1
ATOM 806 O O . ILE A 1 114 ? -23.243 -4.271 13.417 1.00 89.62 114 ILE A O 1
ATOM 810 N N . THR A 1 115 ? -24.235 -3.418 15.222 1.00 87.25 115 THR A N 1
ATOM 811 C CA . THR A 1 115 ? -24.172 -2.034 14.732 1.00 87.25 115 THR A CA 1
ATOM 812 C C . THR A 1 115 ? -22.737 -1.495 14.739 1.00 87.25 115 THR A C 1
ATOM 814 O O . THR A 1 115 ? -21.936 -1.820 15.616 1.00 87.25 115 THR A O 1
ATOM 817 N N . VAL A 1 116 ? -22.414 -0.608 13.791 1.00 82.12 116 VAL A N 1
ATOM 818 C CA . VAL A 1 116 ? -21.074 0.008 13.681 1.00 82.12 116 VAL A CA 1
ATOM 819 C C . VAL A 1 116 ? -20.678 0.752 14.963 1.00 82.12 116 VAL A C 1
ATOM 821 O O . VAL A 1 116 ? -19.528 0.668 15.383 1.00 82.12 116 VAL A O 1
ATOM 824 N N . ALA A 1 117 ? -21.633 1.412 15.628 1.00 81.44 117 ALA A N 1
ATOM 825 C CA . ALA A 1 117 ? -21.402 2.094 16.903 1.00 81.44 117 ALA A CA 1
ATOM 826 C C . ALA A 1 117 ? -20.896 1.126 17.986 1.00 81.44 117 ALA A C 1
ATOM 828 O O . ALA A 1 117 ? -19.856 1.358 18.584 1.00 81.44 117 ALA A O 1
ATOM 829 N N . LYS A 1 118 ? -21.548 -0.033 18.141 1.00 81.25 118 LYS A N 1
ATOM 830 C CA . LYS A 1 118 ? -21.139 -1.058 19.112 1.00 81.25 118 LYS A CA 1
ATOM 831 C C . LYS A 1 118 ? -19.811 -1.741 18.747 1.00 81.25 118 LYS A C 1
ATOM 833 O O . LYS A 1 118 ? -19.194 -2.366 19.604 1.00 81.25 118 LYS A O 1
ATOM 838 N N . MET A 1 119 ? -19.361 -1.638 17.492 1.00 76.94 119 MET A N 1
ATOM 839 C CA . MET A 1 119 ? -18.040 -2.115 17.067 1.00 76.94 119 MET A CA 1
ATOM 840 C C . MET A 1 119 ? -16.919 -1.115 17.385 1.00 76.94 119 MET A C 1
ATOM 842 O O . MET A 1 119 ? -15.802 -1.538 17.680 1.00 76.94 119 MET A O 1
ATOM 846 N N . LEU A 1 120 ? -17.200 0.187 17.290 1.00 77.75 120 LEU A N 1
ATOM 847 C CA . LEU A 1 120 ? -16.235 1.257 17.556 1.00 77.75 120 LEU A CA 1
ATOM 848 C C . LEU A 1 120 ? -16.140 1.631 19.045 1.00 77.75 120 LEU A C 1
ATOM 850 O O . LEU A 1 120 ? -15.129 2.215 19.434 1.00 77.75 120 LEU A O 1
ATOM 854 N N . GLY A 1 121 ? -17.132 1.236 19.852 1.00 63.66 121 GLY A N 1
ATOM 855 C CA . GLY A 1 121 ? -17.226 1.539 21.283 1.00 63.66 121 GLY A CA 1
ATOM 856 C C . GLY A 1 121 ? -18.342 2.526 21.557 1.00 63.66 121 GLY A C 1
ATOM 857 O O . GLY A 1 121 ? -18.200 3.689 21.121 1.00 63.66 121 GLY A O 1
#

Radius of gyration: 16.0 Å; chains: 1; bounding box: 39×28×47 Å

Secondary structure (DSSP, 8-state):
-B------SSHHHHHHHHHHHHHHTB-----BTTB-SS-EEEEETTEEEEEEE--TT--EE--HHHHHHHHHTT--SEEEEEEE---HHHHHHHHHHHHHT---HHHHHHTTT--HHHHH-